Protein AF-A0A2N0PA80-F1 (afdb_monomer)

Mean predicted aligned error: 4.15 Å

Organism: NCBI:txid588596

Solvent-accessible surface area (backbone atoms only — not comparable to full-atom values): 4662 Å² total; per-residue (Å²): 114,71,73,51,36,67,93,74,28,82,69,44,87,58,93,63,74,62,66,75,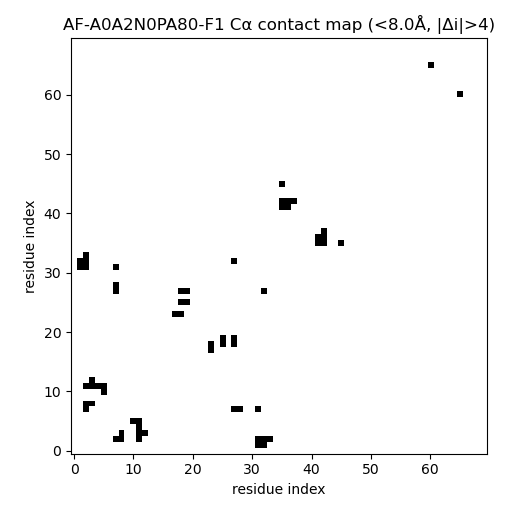40,84,85,63,78,52,76,74,53,86,80,41,74,51,97,49,58,57,77,99,74,34,51,86,55,51,66,59,50,55,50,52,54,52,52,50,53,52,58,47,64,74,76,45,88,88,77,84,80,132

InterPro domains:
  IPR001128 Cytochrome P450 [PF00067] (2-68)
  IPR002403 Cytochrome P450, E-class, group IV [PR00465] (3-21)
  IPR002403 Cytochrome P450, E-class, group IV [PR00465] (27-43)
  IPR002403 Cytochrome P450, E-class, group IV [PR00465] (43-61)
  IPR017972 Cytochrome P450, conserved site [PS00086] (36-45)
  IPR036396 Cytochrome P450 superfamily [G3DSA:1.10.630.10] (1-70)
  IPR036396 Cytochrome P450 superfamily [SSF48264] (2-70)
  IPR050529 Lanosterol 14-alpha demethylase-like [PTHR24304] (2-70)

Sequence (70 aa):
LIHKLPEFWENPDDFIPERFLKETNNEITKNAFIPFGGGTRICPGRHMAMVELKTLLILLFRKYDVELVD

pLDDT: mean 92.33, std 7.82, range [61.81, 98.5]

Structure (mmCIF, N/CA/C/O backbone):
data_AF-A0A2N0PA80-F1
#
_entry.id   AF-A0A2N0PA80-F1
#
loop_
_atom_site.group_PDB
_atom_site.id
_atom_site.type_symbol
_atom_site.label_atom_id
_atom_site.label_alt_id
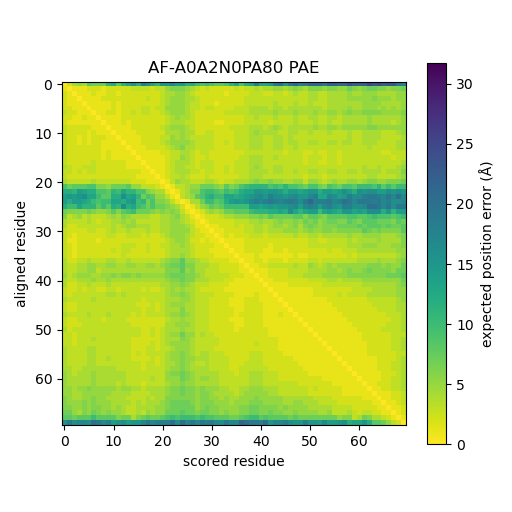_atom_site.label_comp_id
_atom_site.label_asym_id
_atom_site.label_entity_id
_atom_site.label_seq_id
_atom_site.pdbx_PDB_ins_code
_atom_site.Cartn_x
_atom_site.Cartn_y
_atom_site.Cartn_z
_atom_site.occupancy
_atom_site.B_iso_or_equiv
_atom_site.auth_seq_id
_atom_site.auth_comp_id
_atom_site.auth_asym_id
_atom_site.auth_atom_id
_atom_site.pdbx_PDB_model_num
ATOM 1 N N . LEU A 1 1 ? -1.132 -8.729 -13.669 1.00 77.50 1 LEU A N 1
ATOM 2 C CA . LEU A 1 1 ? -0.553 -7.462 -13.154 1.00 77.50 1 LEU A CA 1
ATOM 3 C C . LEU A 1 1 ? 0.613 -7.841 -12.239 1.00 77.50 1 LEU A C 1
ATOM 5 O O . LEU A 1 1 ? 0.451 -8.805 -11.505 1.00 77.50 1 LEU A O 1
ATOM 9 N N . ILE A 1 2 ? 1.766 -7.166 -12.294 1.00 93.38 2 ILE A N 1
ATOM 10 C CA . ILE A 1 2 ? 3.025 -7.577 -11.619 1.00 93.38 2 ILE A CA 1
ATOM 11 C C . ILE A 1 2 ? 2.893 -7.909 -10.116 1.00 93.38 2 ILE A C 1
ATOM 13 O O . ILE A 1 2 ? 3.638 -8.734 -9.603 1.00 93.38 2 ILE A O 1
ATOM 17 N N . HIS A 1 3 ? 1.893 -7.344 -9.430 1.00 93.12 3 HIS A N 1
ATOM 18 C CA . HIS A 1 3 ? 1.612 -7.575 -8.003 1.00 93.12 3 HIS A CA 1
ATOM 19 C C . HIS A 1 3 ? 1.063 -8.972 -7.670 1.00 93.12 3 HIS A C 1
ATOM 21 O O . HIS A 1 3 ? 0.926 -9.286 -6.497 1.00 93.12 3 HIS A O 1
ATOM 27 N N . LYS A 1 4 ? 0.725 -9.789 -8.677 1.00 93.31 4 LYS A N 1
ATOM 28 C CA . LYS A 1 4 ? 0.201 -11.157 -8.507 1.00 93.31 4 LYS A CA 1
ATOM 29 C C . LYS A 1 4 ? 1.025 -12.229 -9.225 1.00 93.31 4 LYS A C 1
ATOM 31 O O . LYS A 1 4 ? 0.567 -13.354 -9.380 1.00 93.31 4 LYS A O 1
ATOM 36 N N . LEU A 1 5 ? 2.202 -11.880 -9.749 1.00 94.81 5 LEU A N 1
ATOM 37 C CA . LEU A 1 5 ? 3.052 -12.858 -10.430 1.00 94.81 5 LEU A CA 1
ATOM 38 C C . LEU A 1 5 ? 3.683 -13.803 -9.394 1.00 94.81 5 LEU A C 1
ATOM 40 O O . LEU A 1 5 ? 4.426 -13.306 -8.546 1.00 94.81 5 LEU A O 1
ATOM 44 N N . PRO A 1 6 ? 3.456 -15.130 -9.480 1.00 93.38 6 PRO A N 1
ATOM 45 C CA . PRO A 1 6 ? 4.029 -16.093 -8.535 1.00 93.38 6 PRO A CA 1
ATOM 46 C C . PRO A 1 6 ? 5.564 -16.104 -8.515 1.00 93.38 6 PRO A C 1
ATOM 48 O O . PRO A 1 6 ? 6.163 -16.518 -7.534 1.00 93.38 6 PRO A O 1
ATOM 51 N N . GLU A 1 7 ? 6.206 -15.613 -9.582 1.00 92.12 7 GLU A N 1
ATOM 52 C CA . GLU A 1 7 ? 7.660 -15.416 -9.653 1.00 92.12 7 GLU A CA 1
ATOM 53 C C . GLU A 1 7 ? 8.186 -14.430 -8.594 1.00 92.12 7 GLU A C 1
ATOM 55 O O . GLU A 1 7 ? 9.306 -14.585 -8.119 1.00 92.12 7 GLU A O 1
ATOM 60 N N . PHE A 1 8 ? 7.389 -13.425 -8.209 1.00 91.12 8 PHE A N 1
ATOM 61 C CA . PHE A 1 8 ? 7.796 -12.388 -7.249 1.00 91.12 8 PHE A CA 1
ATOM 62 C C . PHE A 1 8 ? 7.081 -12.483 -5.900 1.00 91.12 8 PHE A C 1
ATOM 64 O O . PHE A 1 8 ? 7.477 -11.810 -4.948 1.00 91.12 8 PHE A O 1
ATOM 71 N N . TRP A 1 9 ? 5.998 -13.255 -5.824 1.00 92.25 9 TRP A N 1
ATOM 72 C CA . TRP A 1 9 ? 5.084 -13.246 -4.690 1.00 92.25 9 TRP A CA 1
ATOM 73 C C . TRP A 1 9 ? 4.672 -14.667 -4.329 1.00 92.25 9 TRP A C 1
ATOM 75 O O . TRP A 1 9 ? 3.912 -15.303 -5.057 1.00 92.25 9 TRP A O 1
ATOM 85 N N . GLU A 1 10 ? 5.121 -15.134 -3.167 1.00 91.19 10 GLU A N 1
ATOM 86 C CA . GLU A 1 10 ? 4.569 -16.332 -2.540 1.00 91.19 10 GLU A CA 1
ATOM 87 C C . GLU A 1 10 ? 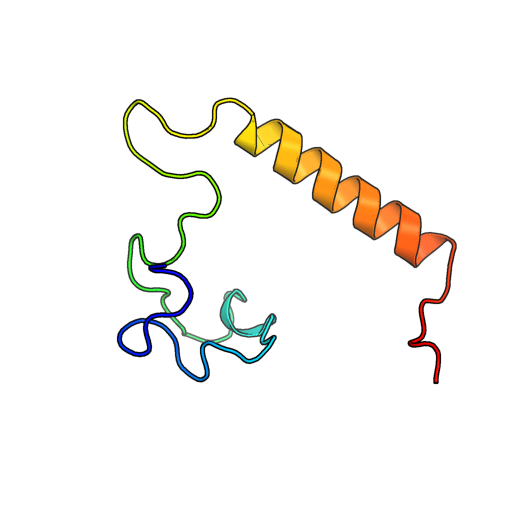3.108 -16.071 -2.145 1.00 91.19 10 GLU A C 1
ATOM 89 O O . GLU A 1 10 ? 2.786 -14.985 -1.646 1.00 91.19 10 GLU A O 1
ATOM 94 N N . ASN A 1 11 ? 2.222 -17.036 -2.413 1.00 93.38 11 ASN A N 1
ATOM 95 C CA . ASN A 1 11 ? 0.776 -16.936 -2.178 1.00 93.38 11 ASN A CA 1
ATOM 96 C C . ASN A 1 11 ? 0.206 -15.568 -2.631 1.00 93.38 11 ASN A C 1
ATOM 98 O O . ASN A 1 11 ? -0.170 -14.737 -1.801 1.00 93.38 11 ASN A O 1
ATOM 102 N N . PRO A 1 12 ? 0.222 -15.264 -3.946 1.00 93.50 12 PRO A N 1
ATOM 103 C CA . PRO A 1 12 ? -0.034 -13.917 -4.472 1.00 93.50 12 PRO A CA 1
ATOM 104 C C . PRO A 1 12 ? -1.479 -13.432 -4.308 1.00 93.50 12 PRO A C 1
ATOM 106 O O . PRO A 1 12 ? -1.740 -12.235 -4.438 1.00 93.50 12 PRO A O 1
ATOM 109 N N . ASP A 1 13 ? -2.414 -14.350 -4.070 1.00 95.12 13 ASP A N 1
ATOM 110 C CA . ASP A 1 13 ? -3.828 -14.043 -3.866 1.00 95.12 13 ASP A CA 1
ATOM 111 C C . ASP A 1 13 ? -4.208 -13.911 -2.383 1.00 95.12 13 ASP A C 1
ATOM 113 O O . ASP A 1 13 ? -5.297 -13.419 -2.084 1.00 95.12 13 ASP A O 1
ATOM 117 N N . ASP A 1 14 ? -3.297 -14.257 -1.469 1.00 95.50 14 ASP A N 1
ATOM 118 C CA . ASP A 1 14 ? -3.524 -14.174 -0.030 1.00 95.50 14 ASP A CA 1
ATOM 119 C C . ASP A 1 14 ? -3.194 -12.773 0.506 1.00 95.50 14 ASP A C 1
ATOM 121 O O . ASP A 1 14 ? -2.203 -12.134 0.129 1.00 95.50 14 ASP A O 1
ATOM 125 N N . PHE A 1 15 ? -4.004 -12.294 1.451 1.00 94.50 15 PHE A N 1
ATOM 126 C CA . PHE A 1 15 ? -3.730 -11.052 2.169 1.00 94.50 15 PHE A CA 1
ATOM 127 C C . PHE A 1 15 ? -2.715 -11.304 3.292 1.00 94.50 15 PHE A C 1
ATOM 129 O O . PHE A 1 15 ? -3.087 -11.704 4.390 1.00 94.50 15 PHE A O 1
ATOM 136 N N . ILE A 1 16 ? -1.430 -11.065 3.006 1.00 93.19 16 ILE A N 1
ATOM 137 C CA . ILE A 1 16 ? -0.317 -11.278 3.951 1.00 93.19 16 ILE A CA 1
ATOM 138 C C . ILE A 1 16 ? 0.414 -9.946 4.204 1.00 93.19 16 ILE A C 1
ATOM 140 O O . ILE A 1 16 ? 1.365 -9.642 3.475 1.00 93.19 16 ILE A O 1
ATOM 144 N N . PRO A 1 17 ? -0.009 -9.118 5.183 1.00 92.06 17 PRO A N 1
ATOM 145 C CA . PRO A 1 17 ? 0.645 -7.845 5.518 1.00 92.06 17 PRO A CA 1
ATOM 146 C C . PRO A 1 17 ? 2.106 -7.988 5.951 1.00 92.06 17 PRO A C 1
ATOM 148 O O . PRO A 1 17 ? 2.928 -7.105 5.689 1.00 92.06 17 PRO A O 1
ATOM 151 N N . GLU A 1 18 ? 2.441 -9.108 6.586 1.00 91.62 18 GLU A N 1
ATOM 152 C CA . GLU A 1 18 ? 3.737 -9.365 7.211 1.00 91.62 18 GLU A CA 1
ATOM 153 C C . GLU A 1 18 ? 4.873 -9.348 6.188 1.00 91.62 18 GLU A C 1
ATOM 155 O O . GLU A 1 18 ? 5.988 -8.966 6.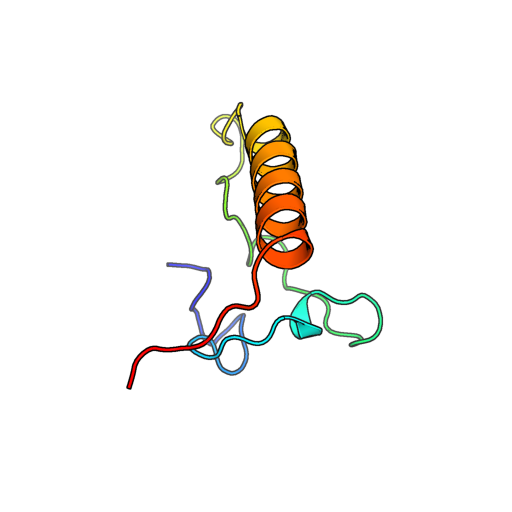528 1.00 91.62 18 GLU A O 1
ATOM 160 N N . ARG A 1 19 ? 4.594 -9.652 4.910 1.00 90.50 19 ARG A N 1
ATOM 161 C CA . ARG A 1 19 ? 5.599 -9.625 3.830 1.00 90.50 19 ARG A CA 1
ATOM 162 C C . ARG A 1 19 ? 6.233 -8.247 3.607 1.00 90.50 19 ARG A C 1
ATOM 164 O O . ARG A 1 19 ? 7.251 -8.153 2.928 1.00 90.50 19 ARG A O 1
ATOM 171 N N . PHE A 1 20 ? 5.618 -7.183 4.127 1.00 89.62 20 PHE A N 1
ATOM 172 C CA . PHE A 1 20 ? 6.108 -5.806 4.029 1.00 89.62 20 PHE A CA 1
ATOM 173 C C . PHE A 1 20 ? 6.816 -5.322 5.306 1.00 89.62 20 PHE A C 1
ATOM 175 O O . PHE A 1 20 ? 7.256 -4.168 5.360 1.00 89.62 20 PHE A O 1
ATOM 182 N N . LEU A 1 21 ? 6.920 -6.163 6.340 1.00 89.62 21 LEU A N 1
ATOM 183 C CA . LEU A 1 21 ? 7.632 -5.838 7.573 1.00 89.62 21 LEU A CA 1
ATOM 184 C C . LEU A 1 21 ? 9.145 -6.011 7.385 1.00 89.62 21 LEU A C 1
ATOM 186 O O . LEU A 1 21 ? 9.618 -6.815 6.589 1.00 89.62 21 LEU A O 1
ATOM 190 N N . LYS A 1 22 ? 9.940 -5.237 8.132 1.00 76.44 22 LYS A N 1
ATOM 191 C CA . LYS A 1 22 ? 11.411 -5.309 8.044 1.00 76.44 22 LYS A CA 1
ATOM 192 C C . LYS A 1 22 ? 11.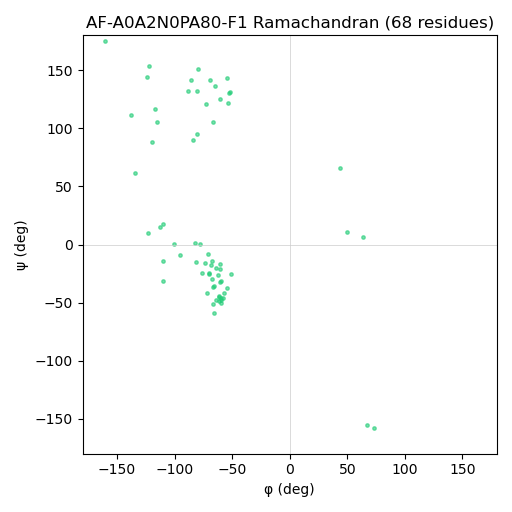986 -6.601 8.629 1.00 76.44 22 LYS A C 1
ATOM 194 O O . LYS A 1 22 ? 13.083 -6.998 8.262 1.00 76.44 22 LYS A O 1
ATOM 199 N N . GLU A 1 23 ? 11.265 -7.222 9.555 1.00 74.75 23 GLU A N 1
ATOM 200 C CA . GLU A 1 23 ? 11.731 -8.353 10.366 1.00 74.75 23 GLU A CA 1
ATOM 201 C C . GLU A 1 23 ? 11.635 -9.696 9.633 1.00 74.75 23 GLU A C 1
ATOM 203 O O . GLU A 1 23 ? 12.270 -10.665 10.034 1.00 74.75 23 GLU A O 1
ATOM 208 N N . THR A 1 24 ? 10.885 -9.763 8.532 1.00 66.25 24 THR A N 1
ATOM 209 C CA . THR A 1 24 ? 10.628 -11.011 7.805 1.00 66.25 24 THR A CA 1
ATOM 210 C C . THR A 1 24 ? 11.782 -11.483 6.915 1.00 66.25 24 THR A C 1
ATOM 212 O O . THR A 1 24 ? 11.621 -12.496 6.250 1.00 66.25 24 THR A O 1
ATOM 215 N N . ASN A 1 25 ? 12.926 -10.778 6.848 1.00 61.81 25 ASN A N 1
ATOM 216 C CA . ASN A 1 25 ? 14.036 -11.042 5.901 1.00 61.81 25 ASN A CA 1
ATOM 217 C C . ASN A 1 25 ? 13.608 -11.188 4.419 1.00 61.81 25 ASN A C 1
ATOM 219 O O . ASN A 1 25 ? 14.406 -11.563 3.564 1.00 61.81 25 ASN A O 1
ATOM 223 N N . ASN A 1 26 ? 12.356 -10.853 4.106 1.00 68.25 26 ASN A N 1
ATOM 224 C CA . ASN A 1 26 ? 11.768 -10.932 2.783 1.00 68.25 26 ASN A CA 1
ATOM 225 C C . ASN A 1 26 ? 12.135 -9.660 2.022 1.00 68.25 26 ASN A C 1
ATOM 227 O O . ASN A 1 26 ? 11.429 -8.649 2.079 1.00 68.25 26 ASN A O 1
ATOM 231 N N . GLU A 1 27 ? 13.265 -9.690 1.321 1.00 75.50 27 GLU A N 1
ATOM 232 C CA . GLU A 1 27 ? 13.579 -8.650 0.348 1.00 75.50 27 GLU A CA 1
ATOM 233 C C . GLU A 1 27 ? 12.581 -8.732 -0.811 1.00 75.50 27 GLU A C 1
ATOM 235 O O . GLU A 1 27 ? 12.650 -9.615 -1.666 1.00 75.50 27 GLU A O 1
ATOM 240 N N . ILE A 1 28 ? 11.631 -7.795 -0.847 1.00 85.00 28 ILE A N 1
ATOM 241 C CA . ILE A 1 28 ? 10.714 -7.663 -1.979 1.00 85.00 28 ILE A CA 1
ATOM 242 C C . ILE A 1 28 ? 11.543 -7.368 -3.227 1.00 85.00 28 ILE A C 1
ATOM 244 O O . ILE A 1 28 ? 12.290 -6.384 -3.274 1.00 85.00 28 ILE A O 1
ATOM 248 N N . THR A 1 29 ? 11.370 -8.193 -4.263 1.00 88.69 29 THR A N 1
ATOM 249 C CA . THR A 1 29 ? 12.057 -8.012 -5.541 1.00 88.69 29 THR A CA 1
ATOM 250 C C . THR A 1 29 ? 11.859 -6.586 -6.052 1.00 88.69 29 THR A C 1
ATOM 252 O O . THR A 1 29 ? 10.746 -6.049 -6.088 1.00 88.69 29 THR A O 1
ATOM 255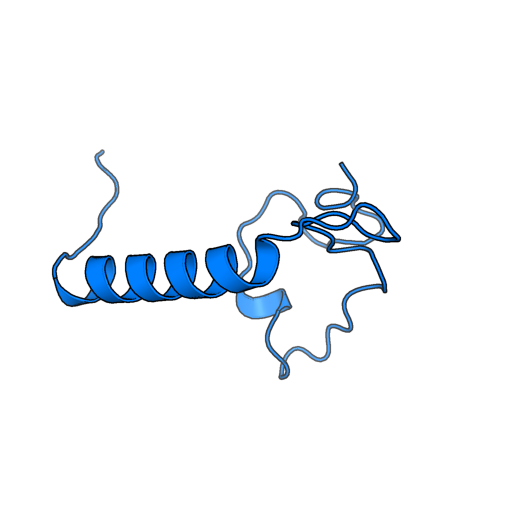 N N . LYS A 1 30 ? 12.956 -5.941 -6.460 1.00 87.00 30 LYS A N 1
ATOM 256 C CA . LYS A 1 30 ? 12.933 -4.558 -6.943 1.00 87.00 30 LYS A CA 1
ATOM 257 C C . LYS A 1 30 ? 11.888 -4.396 -8.051 1.00 87.00 30 LYS A C 1
ATOM 259 O O . LYS A 1 30 ? 11.882 -5.142 -9.021 1.00 87.00 30 LYS A O 1
ATOM 264 N N . ASN A 1 31 ? 11.042 -3.374 -7.924 1.00 89.69 31 ASN A N 1
ATOM 265 C CA . ASN A 1 31 ? 9.936 -3.069 -8.841 1.00 89.69 31 ASN A CA 1
ATOM 266 C C . ASN A 1 31 ? 8.817 -4.128 -8.922 1.00 89.69 31 ASN A C 1
ATOM 268 O O . ASN A 1 31 ? 7.900 -3.941 -9.720 1.00 89.69 31 ASN A O 1
ATOM 272 N N . ALA A 1 32 ? 8.816 -5.179 -8.093 1.00 92.62 32 ALA A N 1
ATOM 273 C CA . ALA A 1 32 ? 7.689 -6.114 -8.028 1.00 92.62 32 ALA A CA 1
ATOM 274 C C . ALA A 1 32 ? 6.439 -5.480 -7.398 1.00 92.62 32 ALA A C 1
ATOM 276 O O . ALA A 1 32 ? 5.319 -5.884 -7.710 1.00 92.62 32 ALA A O 1
ATOM 277 N N . PHE A 1 33 ? 6.616 -4.441 -6.572 1.00 93.44 33 PHE A N 1
ATOM 278 C CA . PHE A 1 33 ? 5.540 -3.645 -5.984 1.00 93.44 33 PHE A CA 1
ATOM 279 C C . PHE A 1 33 ? 5.580 -2.194 -6.478 1.00 93.44 33 PHE A C 1
ATOM 281 O O . PHE A 1 33 ? 6.419 -1.395 -6.069 1.00 93.44 33 PHE A O 1
ATOM 288 N N . ILE A 1 34 ? 4.655 -1.853 -7.375 1.00 94.69 34 ILE A N 1
ATOM 289 C CA . ILE A 1 34 ? 4.550 -0.528 -8.016 1.00 94.69 34 ILE A CA 1
ATOM 290 C C . ILE A 1 34 ? 3.096 -0.018 -8.031 1.00 94.69 34 ILE A C 1
ATOM 292 O O . ILE A 1 34 ? 2.519 0.177 -9.102 1.00 94.69 34 ILE A O 1
ATOM 296 N N . PRO A 1 35 ? 2.464 0.192 -6.860 1.00 94.62 35 PRO A N 1
ATOM 297 C CA . PRO A 1 35 ? 1.045 0.567 -6.767 1.00 94.62 35 PRO A CA 1
ATOM 298 C C . PRO A 1 35 ? 0.729 1.935 -7.392 1.00 94.62 35 PRO A C 1
ATOM 300 O O . PRO A 1 35 ? -0.409 2.208 -7.754 1.00 94.62 35 PRO A O 1
ATOM 303 N N . PHE A 1 36 ? 1.744 2.784 -7.562 1.00 96.44 36 PHE A N 1
ATOM 304 C CA . PHE A 1 36 ? 1.625 4.129 -8.129 1.00 96.44 36 PHE A CA 1
ATOM 305 C C . PHE A 1 36 ? 2.317 4.275 -9.496 1.00 96.44 36 PHE A C 1
ATOM 307 O O . PHE A 1 36 ? 2.561 5.396 -9.951 1.00 96.44 36 PHE A O 1
ATOM 314 N N . GLY A 1 37 ? 2.658 3.155 -10.141 1.00 94.44 37 GLY A N 1
ATOM 315 C CA . GLY A 1 37 ? 3.452 3.131 -11.369 1.00 94.44 37 GLY A CA 1
ATOM 316 C C . GLY A 1 37 ? 4.932 3.455 -11.132 1.00 94.44 37 GLY A C 1
ATOM 317 O O . GLY A 1 37 ? 5.447 3.306 -10.025 1.00 94.44 37 GLY A O 1
ATOM 318 N N . GLY A 1 38 ? 5.626 3.898 -12.183 1.00 92.75 38 GLY A N 1
ATOM 319 C CA . GLY A 1 38 ? 7.058 4.199 -12.143 1.00 92.75 38 GLY A CA 1
ATOM 320 C C . GLY A 1 38 ? 7.517 5.117 -13.279 1.00 92.75 38 GLY A C 1
ATOM 321 O O . GLY A 1 38 ? 6.742 5.480 -14.163 1.00 92.75 38 GLY A O 1
ATOM 322 N N . GLY A 1 39 ? 8.793 5.505 -13.244 1.00 93.94 39 GLY A N 1
ATOM 323 C CA . GLY A 1 39 ? 9.402 6.380 -14.250 1.00 93.94 39 GLY A CA 1
ATOM 324 C C . GLY A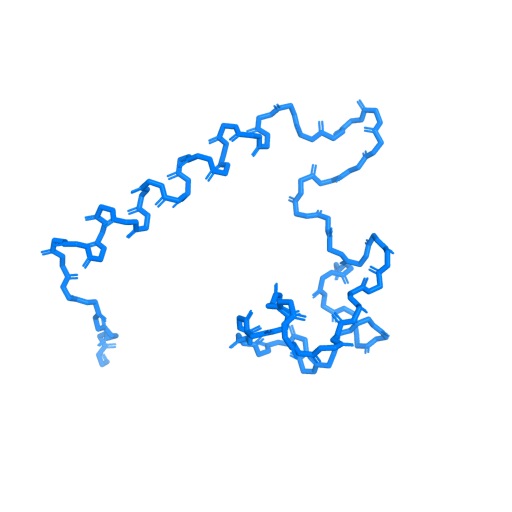 1 39 ? 8.858 7.813 -14.239 1.00 93.94 39 GLY A C 1
ATOM 325 O O . GLY A 1 39 ? 8.352 8.304 -13.231 1.00 93.94 39 GLY A O 1
ATOM 326 N N . THR A 1 40 ? 8.956 8.494 -15.382 1.00 96.62 40 THR A N 1
ATOM 327 C CA . THR A 1 40 ? 8.559 9.908 -15.550 1.00 96.62 40 THR A CA 1
ATOM 328 C C . THR A 1 40 ? 7.053 10.149 -15.437 1.00 96.62 40 THR A C 1
ATOM 330 O O . THR A 1 40 ? 6.620 11.289 -15.295 1.00 96.62 40 THR A O 1
ATOM 333 N N . ARG A 1 41 ? 6.248 9.082 -15.498 1.00 96.44 41 ARG A N 1
ATOM 334 C CA . ARG A 1 41 ? 4.783 9.110 -15.387 1.00 96.44 41 ARG A CA 1
ATOM 335 C C . ARG A 1 41 ? 4.278 8.500 -14.076 1.00 96.44 41 ARG A C 1
ATOM 337 O O . ARG A 1 41 ? 3.106 8.148 -13.987 1.00 96.44 41 ARG A O 1
ATOM 344 N N . ILE A 1 42 ? 5.142 8.356 -13.067 1.00 97.06 42 ILE A N 1
ATOM 345 C CA . ILE A 1 42 ? 4.718 7.932 -11.729 1.00 97.06 42 ILE A CA 1
ATOM 346 C C . ILE A 1 42 ? 3.615 8.858 -11.203 1.00 97.06 42 ILE A C 1
ATOM 348 O O . ILE A 1 42 ? 3.652 10.067 -11.444 1.00 97.06 42 ILE A O 1
ATOM 352 N N . CYS A 1 43 ? 2.645 8.305 -10.470 1.00 97.94 43 CYS A N 1
ATOM 353 C CA . CYS A 1 43 ? 1.531 9.088 -9.947 1.00 97.94 43 CYS A CA 1
ATOM 354 C C . CYS A 1 43 ? 2.043 10.307 -9.144 1.00 97.94 43 CYS A C 1
ATOM 356 O O . CYS A 1 43 ? 2.774 10.131 -8.152 1.00 97.94 43 CYS A O 1
ATOM 358 N N . PRO A 1 44 ? 1.665 11.542 -9.535 1.00 97.94 44 PRO A N 1
ATOM 359 C CA . PRO A 1 44 ? 2.076 12.747 -8.817 1.00 97.94 44 PRO A CA 1
ATOM 360 C C . PRO A 1 44 ? 1.436 12.817 -7.424 1.00 97.94 44 PRO A C 1
ATOM 362 O O . PRO A 1 44 ? 2.058 13.308 -6.488 1.00 97.94 44 PRO A O 1
ATOM 365 N N . GLY A 1 45 ? 0.238 12.246 -7.260 1.00 98.25 45 GLY A N 1
ATOM 366 C CA . GLY A 1 45 ? -0.516 12.234 -6.005 1.00 98.25 45 GLY A CA 1
ATOM 367 C C . GLY A 1 45 ? -0.118 11.144 -5.006 1.00 98.25 45 GLY A C 1
ATOM 368 O O . GLY A 1 45 ? -0.725 11.071 -3.946 1.00 98.25 45 GLY A O 1
ATOM 369 N N . ARG A 1 46 ? 0.883 10.293 -5.287 1.00 98.00 46 ARG A N 1
ATOM 370 C CA . ARG A 1 46 ? 1.209 9.128 -4.432 1.00 98.00 46 ARG A CA 1
ATOM 371 C C . ARG A 1 46 ? 1.455 9.478 -2.961 1.00 98.00 46 ARG A C 1
ATOM 373 O O . ARG A 1 46 ? 1.062 8.732 -2.077 1.00 98.00 46 ARG A O 1
ATOM 380 N N . HIS A 1 47 ? 2.091 10.618 -2.693 1.00 97.88 47 HIS A N 1
ATOM 381 C CA . HIS A 1 47 ? 2.387 11.049 -1.323 1.00 97.88 47 HIS A CA 1
ATOM 382 C C . HIS A 1 47 ? 1.123 11.502 -0.595 1.00 97.88 47 HIS A C 1
ATOM 384 O O . HIS A 1 47 ? 0.915 11.118 0.550 1.00 97.88 47 HIS A O 1
ATOM 390 N N . MET A 1 48 ? 0.256 12.248 -1.285 1.00 98.44 48 MET A N 1
ATOM 391 C CA . MET A 1 48 ? -1.055 12.647 -0.772 1.00 98.44 48 MET A CA 1
ATOM 392 C C . MET A 1 48 ? -1.923 11.417 -0.494 1.00 98.44 48 MET A C 1
ATOM 394 O O . MET A 1 48 ? -2.404 11.260 0.622 1.00 98.44 48 MET A O 1
ATOM 398 N N . ALA A 1 49 ? -2.001 10.483 -1.446 1.00 98.44 49 ALA A N 1
ATOM 399 C CA . ALA A 1 49 ? -2.737 9.233 -1.28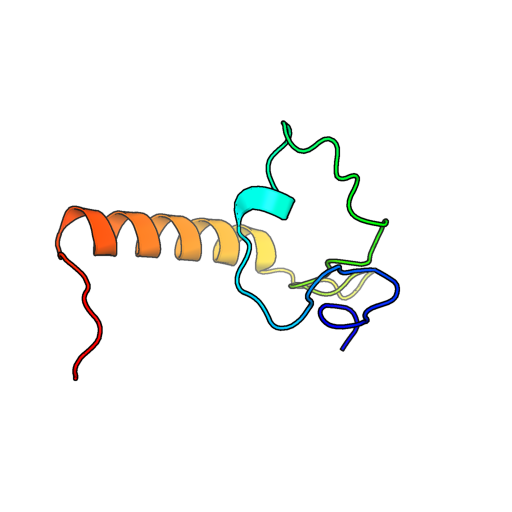3 1.00 98.44 49 ALA A CA 1
ATOM 400 C C . ALA A 1 49 ? -2.255 8.428 -0.065 1.00 98.44 49 ALA A C 1
ATOM 402 O O . ALA A 1 49 ? -3.066 7.907 0.692 1.00 98.44 49 ALA A O 1
ATOM 403 N N . MET A 1 50 ? -0.940 8.347 0.176 1.00 97.94 50 MET A N 1
ATOM 404 C CA . MET A 1 50 ? -0.412 7.642 1.350 1.00 97.94 50 MET A CA 1
ATOM 405 C C . MET A 1 50 ? -0.785 8.313 2.676 1.00 97.94 50 MET A C 1
ATOM 407 O O . MET A 1 50 ? -0.995 7.606 3.663 1.00 97.94 50 MET A O 1
ATOM 411 N N . VAL A 1 51 ? -0.849 9.647 2.719 1.00 98.38 51 VAL A N 1
ATOM 412 C CA . VAL A 1 51 ? -1.327 10.376 3.904 1.00 98.38 51 VAL A CA 1
ATOM 413 C C . VAL A 1 51 ? -2.810 10.093 4.115 1.00 98.38 51 VAL A C 1
ATOM 415 O O . VAL A 1 51 ? -3.192 9.652 5.195 1.00 98.38 51 VAL A O 1
ATOM 418 N N . GLU A 1 52 ? -3.626 10.260 3.077 1.00 98.50 52 GLU A N 1
ATOM 419 C CA . GLU A 1 52 ? -5.074 10.054 3.143 1.00 98.50 52 GLU A CA 1
ATOM 420 C C . GLU A 1 52 ? -5.444 8.625 3.544 1.00 98.50 52 GLU A C 1
ATOM 422 O O . GLU A 1 52 ? -6.233 8.445 4.468 1.00 98.50 52 GLU A O 1
ATOM 427 N N . LEU A 1 53 ? -4.832 7.609 2.921 1.00 98.25 53 LEU A N 1
ATOM 428 C CA . LEU A 1 53 ? -5.081 6.200 3.240 1.00 98.25 53 LEU A CA 1
ATOM 429 C C . LEU A 1 53 ? -4.752 5.887 4.703 1.00 98.25 53 LEU A C 1
ATOM 431 O O . LEU A 1 53 ? -5.555 5.267 5.397 1.00 98.25 53 LEU A O 1
ATOM 435 N N . LYS A 1 54 ? -3.598 6.349 5.200 1.00 97.69 54 LYS A N 1
ATOM 436 C CA . LYS A 1 54 ? -3.210 6.139 6.603 1.00 97.69 54 LYS A CA 1
ATOM 437 C C . LYS A 1 54 ? -4.163 6.849 7.558 1.00 97.69 54 LYS A C 1
ATOM 439 O O . LYS A 1 54 ? -4.620 6.241 8.521 1.00 97.69 54 LYS A O 1
ATOM 444 N N . THR A 1 55 ? -4.476 8.116 7.294 1.00 98.38 55 THR A N 1
ATOM 445 C CA . THR A 1 55 ? -5.394 8.895 8.130 1.00 98.38 55 THR A CA 1
ATOM 446 C C . THR A 1 55 ? -6.782 8.265 8.155 1.00 98.38 55 THR A C 1
ATOM 448 O O . THR A 1 55 ? -7.353 8.122 9.233 1.00 98.38 55 THR A O 1
ATOM 451 N N . LEU A 1 56 ? -7.304 7.838 7.004 1.00 98.06 56 LEU A N 1
ATOM 452 C CA . LEU A 1 56 ? -8.600 7.174 6.906 1.00 98.06 56 LEU A CA 1
ATOM 453 C C . LEU A 1 56 ? -8.636 5.889 7.739 1.00 98.06 56 LEU A C 1
ATOM 455 O O . LEU A 1 56 ? -9.540 5.739 8.556 1.00 98.06 56 LEU A O 1
ATOM 459 N N . LEU A 1 57 ? -7.646 5.003 7.578 1.00 97.38 57 LEU A N 1
ATOM 460 C CA . LEU A 1 57 ? -7.571 3.749 8.338 1.00 97.38 57 LEU A CA 1
ATOM 461 C C . LEU A 1 57 ? -7.532 4.013 9.849 1.00 97.38 57 LEU A C 1
ATOM 463 O O . LEU A 1 57 ? -8.297 3.410 10.597 1.00 97.38 57 LEU A O 1
ATOM 467 N N . ILE A 1 58 ? -6.708 4.966 10.300 1.00 97.88 58 ILE A N 1
ATOM 468 C CA . ILE A 1 58 ? -6.626 5.344 11.720 1.00 97.88 58 ILE A CA 1
ATOM 469 C C . ILE A 1 58 ? -7.971 5.879 12.224 1.00 97.88 58 ILE A C 1
ATOM 471 O O . ILE A 1 58 ? -8.410 5.517 13.312 1.00 97.88 58 ILE A O 1
ATOM 475 N N . LEU A 1 59 ? -8.634 6.755 11.465 1.00 97.69 59 LEU A N 1
ATOM 476 C CA . LEU A 1 59 ? -9.918 7.330 11.873 1.00 97.69 59 LEU A CA 1
ATOM 477 C C . LEU A 1 59 ? -11.035 6.285 11.918 1.00 97.69 59 LEU A C 1
ATOM 479 O O . LEU A 1 59 ? -11.881 6.365 12.810 1.00 97.69 59 LEU A O 1
ATOM 483 N N . LEU A 1 60 ? -11.024 5.326 10.991 1.00 97.81 60 LEU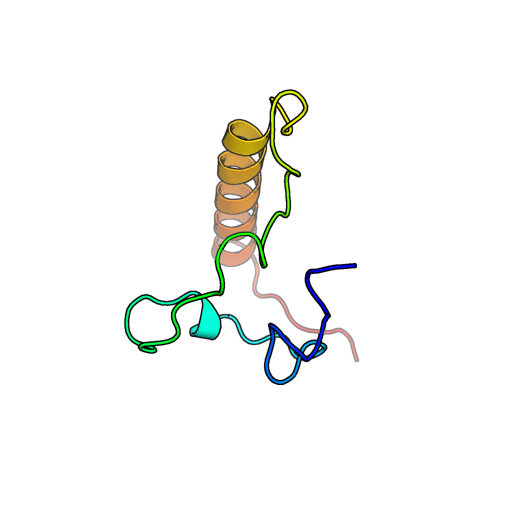 A N 1
ATOM 484 C CA . LEU A 1 60 ? -11.998 4.243 10.932 1.00 97.81 60 LEU A CA 1
ATOM 485 C C . LEU A 1 60 ? -11.861 3.335 12.160 1.00 97.81 60 LEU A C 1
ATOM 487 O O . LEU A 1 60 ? -12.784 3.268 12.970 1.00 97.81 60 LEU A O 1
ATOM 491 N N . PHE A 1 61 ? -10.684 2.738 12.358 1.00 96.88 61 PHE A N 1
ATOM 492 C CA . PHE A 1 61 ? -10.449 1.764 13.432 1.00 96.88 61 PHE A CA 1
ATOM 493 C C . PHE A 1 61 ? -10.359 2.382 14.833 1.00 96.88 61 PHE A C 1
ATOM 495 O O . PHE A 1 61 ? -10.484 1.680 15.829 1.00 96.88 61 PHE A O 1
ATOM 502 N N . ARG A 1 62 ? -10.173 3.704 14.954 1.00 97.50 62 ARG A N 1
ATOM 503 C CA . ARG A 1 62 ? -10.262 4.392 16.254 1.00 97.50 62 ARG A CA 1
ATOM 504 C C . ARG A 1 62 ? -11.705 4.584 16.726 1.00 97.50 62 ARG A C 1
ATOM 506 O O . ARG A 1 62 ? -11.919 4.809 17.915 1.00 97.50 62 ARG A O 1
ATOM 513 N N . LYS A 1 63 ? -12.676 4.605 15.809 1.00 98.12 63 LYS A N 1
ATOM 514 C CA . LYS A 1 63 ? -14.074 4.936 16.121 1.00 98.12 63 LYS A CA 1
ATOM 515 C C . LYS A 1 63 ? -15.011 3.737 16.019 1.00 98.12 63 LYS A C 1
ATOM 517 O O . LYS A 1 63 ? -16.008 3.709 16.734 1.00 98.12 63 LYS A O 1
ATOM 522 N N . TYR A 1 64 ? -14.717 2.803 15.128 1.00 97.69 64 TYR A N 1
ATOM 523 C CA . TYR A 1 64 ? -15.581 1.671 14.839 1.00 97.69 64 TYR A CA 1
ATOM 524 C C . TYR A 1 64 ? -14.824 0.369 15.046 1.00 97.69 64 TYR A C 1
ATOM 526 O O . TYR A 1 64 ? -13.638 0.285 14.724 1.00 97.69 64 TYR A O 1
ATOM 534 N N . ASP A 1 65 ? -15.547 -0.627 15.540 1.00 95.69 65 ASP A N 1
ATOM 535 C CA . ASP A 1 65 ? -15.159 -2.023 15.411 1.00 95.69 65 ASP A CA 1
ATOM 536 C C . ASP A 1 65 ? -15.734 -2.552 14.091 1.00 95.69 65 ASP A C 1
ATOM 538 O O . ASP A 1 65 ? -16.882 -2.240 13.753 1.00 95.69 65 ASP A O 1
ATOM 542 N N . VAL A 1 66 ? -14.918 -3.239 13.293 1.00 94.31 66 VAL A N 1
ATOM 543 C CA . VAL A 1 66 ? -15.266 -3.617 11.916 1.00 94.31 66 VAL A CA 1
ATOM 544 C C . VAL A 1 66 ? -15.298 -5.130 11.818 1.00 94.31 66 VAL A C 1
ATOM 546 O O . VAL A 1 66 ? -14.265 -5.785 11.926 1.00 94.31 66 VAL A O 1
ATOM 549 N N . GLU A 1 67 ? -16.478 -5.663 11.531 1.00 95.62 67 GLU A N 1
ATOM 550 C CA . GLU A 1 67 ? -16.719 -7.092 11.361 1.00 95.62 67 GLU A CA 1
ATOM 551 C C . GLU A 1 67 ? -17.313 -7.359 9.973 1.00 95.62 67 GLU A C 1
ATOM 553 O O . GLU A 1 67 ? -17.931 -6.482 9.356 1.00 95.62 67 GLU A O 1
ATOM 558 N N . LEU A 1 68 ? -17.092 -8.567 9.452 1.00 95.75 68 LEU A N 1
ATOM 559 C CA . LEU A 1 68 ? -17.777 -9.019 8.245 1.00 95.75 68 LEU A CA 1
ATOM 560 C C . LEU A 1 68 ? -19.253 -9.243 8.574 1.00 95.75 68 LEU A C 1
ATOM 562 O O . LEU A 1 68 ? -19.588 -9.728 9.649 1.00 95.75 68 LEU A O 1
ATOM 566 N N . VAL A 1 69 ? -20.126 -8.887 7.638 1.00 93.25 69 VAL A N 1
ATOM 567 C CA . VAL A 1 69 ? -21.533 -9.278 7.717 1.00 93.25 69 VAL A CA 1
ATOM 568 C C . VAL A 1 69 ? -21.631 -10.716 7.220 1.00 93.25 69 VAL A C 1
ATOM 570 O O . VAL A 1 69 ? -21.048 -11.021 6.177 1.00 93.25 69 VAL A O 1
ATOM 573 N N . ASP A 1 70 ? -22.332 -11.559 7.977 1.00 86.44 70 ASP A N 1
ATOM 574 C CA . ASP A 1 70 ? -22.616 -12.956 7.624 1.00 86.44 70 ASP A CA 1
ATOM 575 C C . ASP A 1 70 ? -23.294 -13.108 6.248 1.00 86.44 70 ASP A C 1
ATOM 577 O O . ASP A 1 70 ? -24.173 -12.276 5.904 1.00 86.44 70 ASP A O 1
#

Nearest PDB structures (foldseek):
  7kvo-assembly1_A  TM=8.886E-01  e=1.371E-02  Homo sapiens
  7uf9-assembly1_A-2  TM=8.905E-01  e=2.179E-02  Homo sapiens
  2v0m-assembly2_B  TM=8.883E-01  e=2.488E-02  Homo sapiens
  6c94-assembly1_A  TM=8.943E-01  e=6.286E-02  Oryctolagus cuniculus
  3qu8-assembly6_F  TM=7.995E-01  e=9.352E-02  Homo sapiens

Secondary structure (DSSP, 8-state):
-GGG-TTT-SSTTS--GGGGSGGG---PPTTS--TT--GGGS-TTHHHHHHHHHHHHHHHHHH-------

Radius of gyration: 15.28 Å; Cα contacts (8 Å, |Δi|>4): 31; chains: 1; bounding box: 37×30×32 Å

Foldseek 3Di:
DLQQPCVQDDPSVDDDPCLPDPPPPNDRPPPSDQPQHDDPNGNPCPVVVVVVVVVVVCVDVVPDDDDDDD